Protein AF-B9EN18-F1 (afdb_monomer_lite)

Radius of gyration: 20.85 Å; chains: 1; bounding box: 55×35×48 Å

Organism: Salmo salar (NCBI:txid8030)

Structure (mmCIF, N/CA/C/O backbone):
data_AF-B9EN18-F1
#
_entry.id   AF-B9EN18-F1
#
loop_
_atom_site.group_PDB
_atom_site.id
_atom_site.type_symbol
_atom_site.label_atom_id
_atom_s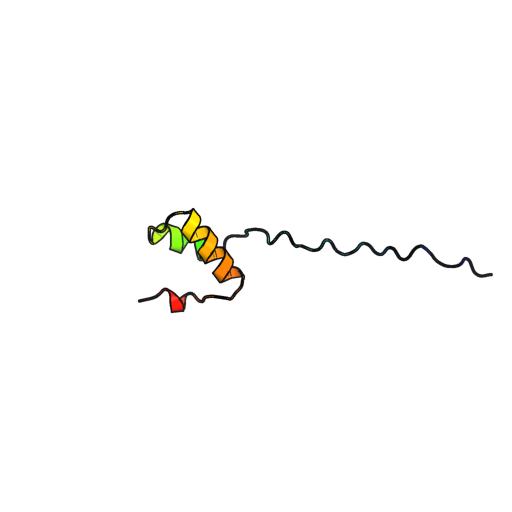ite.label_alt_id
_atom_site.label_comp_id
_atom_site.label_asym_id
_atom_site.label_entity_id
_atom_site.label_seq_id
_atom_site.pdbx_PDB_ins_code
_atom_site.Cartn_x
_atom_site.Cartn_y
_atom_site.Cartn_z
_atom_site.occupancy
_atom_site.B_iso_or_equiv
_atom_site.auth_seq_id
_atom_site.auth_comp_id
_atom_site.auth_asym_id
_atom_site.auth_atom_id
_atom_site.pdbx_PDB_model_num
ATOM 1 N N . MET A 1 1 ? 40.922 24.465 -39.579 1.00 61.25 1 MET A N 1
ATOM 2 C CA . MET A 1 1 ? 39.503 24.074 -39.411 1.00 61.25 1 MET A CA 1
ATOM 3 C C . MET A 1 1 ? 39.454 22.814 -38.559 1.00 61.25 1 MET A C 1
ATOM 5 O O . MET A 1 1 ? 40.434 22.084 -38.592 1.00 61.25 1 MET A O 1
ATOM 9 N N . ALA A 1 2 ? 38.327 22.605 -37.869 1.00 54.16 2 ALA A N 1
ATOM 10 C CA . ALA A 1 2 ? 37.993 21.531 -36.922 1.00 54.16 2 ALA A CA 1
ATOM 11 C C . ALA A 1 2 ? 38.428 21.769 -35.463 1.00 54.16 2 ALA A C 1
ATOM 13 O O . ALA A 1 2 ? 39.434 21.266 -34.985 1.00 54.16 2 ALA A O 1
ATOM 14 N N . THR A 1 3 ? 37.620 22.556 -34.750 1.00 58.25 3 THR A N 1
ATOM 15 C CA . THR A 1 3 ? 37.420 22.397 -33.307 1.00 58.25 3 THR A CA 1
ATOM 16 C C . THR A 1 3 ? 36.740 21.048 -33.091 1.00 58.25 3 THR A C 1
ATOM 18 O O . THR A 1 3 ? 35.560 20.911 -33.407 1.00 58.25 3 THR A O 1
ATOM 21 N N . GLU A 1 4 ? 37.477 20.044 -32.626 1.00 65.62 4 GLU A N 1
ATOM 22 C CA . GLU A 1 4 ? 36.891 18.759 -32.247 1.00 65.62 4 GLU A CA 1
ATOM 23 C C . GLU A 1 4 ? 35.921 18.964 -31.081 1.00 65.62 4 GLU A C 1
ATOM 25 O O . GLU A 1 4 ? 36.212 19.605 -30.070 1.00 65.62 4 GLU A O 1
ATOM 30 N N . HIS A 1 5 ? 34.698 18.519 -31.336 1.00 61.41 5 HIS A N 1
ATOM 31 C CA . HIS A 1 5 ? 33.498 18.841 -30.598 1.00 61.41 5 HIS A CA 1
ATOM 32 C C . HIS A 1 5 ? 33.485 18.187 -29.211 1.00 61.41 5 HIS A C 1
ATOM 34 O O . HIS A 1 5 ? 33.587 16.974 -29.077 1.00 61.41 5 HIS A O 1
ATOM 40 N N . ILE A 1 6 ? 33.327 19.045 -28.202 1.00 61.03 6 ILE A N 1
ATOM 41 C CA . ILE A 1 6 ? 32.549 18.880 -26.968 1.00 61.03 6 ILE A CA 1
ATOM 42 C C . ILE A 1 6 ? 32.294 17.450 -26.446 1.00 61.03 6 ILE A C 1
ATOM 44 O O . ILE A 1 6 ? 31.478 16.697 -26.965 1.00 61.03 6 ILE A O 1
ATOM 48 N N . ASN A 1 7 ? 32.928 17.170 -25.302 1.00 58.78 7 ASN A N 1
ATOM 49 C CA . ASN A 1 7 ? 32.418 16.423 -24.148 1.00 58.78 7 ASN A CA 1
ATOM 50 C C . ASN A 1 7 ? 30.942 15.985 -24.259 1.00 58.78 7 ASN A C 1
ATOM 52 O O . ASN A 1 7 ? 30.036 16.684 -23.804 1.00 58.78 7 ASN A O 1
ATOM 56 N N . GLY A 1 8 ? 30.715 14.802 -24.826 1.00 57.47 8 GLY A N 1
ATOM 57 C CA . GLY A 1 8 ? 29.428 14.114 -24.823 1.00 57.47 8 GLY A CA 1
ATOM 58 C C . GLY A 1 8 ? 29.159 13.429 -23.487 1.00 57.47 8 GLY A C 1
ATOM 59 O O . GLY A 1 8 ? 28.862 12.243 -23.466 1.00 57.47 8 GLY A O 1
ATOM 60 N N . ASN A 1 9 ? 29.282 14.157 -22.377 1.00 59.97 9 ASN A N 1
ATOM 61 C CA . ASN A 1 9 ? 28.562 13.796 -21.163 1.00 59.97 9 ASN A CA 1
ATOM 62 C C . ASN A 1 9 ? 27.200 14.483 -21.295 1.00 59.97 9 ASN A C 1
ATOM 64 O O . ASN A 1 9 ? 26.987 15.587 -20.793 1.00 59.97 9 ASN A O 1
ATOM 68 N N . GLY A 1 10 ? 26.343 13.906 -22.146 1.00 58.56 10 GLY A N 1
ATOM 69 C CA . GLY A 1 10 ? 24.940 14.293 -22.163 1.00 58.56 10 GLY A CA 1
ATOM 70 C C . GLY A 1 10 ? 24.405 14.064 -20.754 1.00 58.56 10 GLY A C 1
ATOM 71 O O . GLY A 1 10 ? 24.796 13.063 -20.155 1.00 58.56 10 GLY A O 1
ATOM 72 N N . PRO A 1 11 ? 23.601 14.981 -20.188 1.00 58.69 11 PRO A N 1
ATOM 73 C CA . PRO A 1 11 ? 22.975 14.716 -18.907 1.00 58.69 11 PRO A CA 1
ATOM 74 C C . PRO A 1 11 ? 22.217 13.405 -19.070 1.00 58.69 11 PRO A C 1
ATOM 76 O O . PRO A 1 11 ? 21.283 13.321 -19.867 1.00 58.69 11 PRO A O 1
ATOM 79 N N . GLU A 1 12 ? 22.701 12.372 -18.389 1.00 62.25 12 GLU A N 1
ATOM 80 C CA . GLU A 1 12 ? 21.940 11.167 -18.135 1.00 62.25 12 GLU A CA 1
ATOM 81 C C . GLU A 1 12 ? 20.637 11.697 -17.547 1.00 62.25 12 GLU A C 1
ATOM 83 O O . GLU A 1 12 ? 20.661 12.365 -16.506 1.00 62.25 12 GLU A O 1
ATOM 88 N N . GLU A 1 13 ? 19.541 11.566 -18.306 1.00 58.56 13 GLU A N 1
ATOM 89 C CA . GLU A 1 13 ? 18.211 11.948 -17.841 1.00 58.56 13 GLU A CA 1
ATOM 90 C C . GLU A 1 13 ? 18.099 11.430 -16.411 1.00 58.56 13 GLU A C 1
ATOM 92 O O . GLU A 1 13 ? 18.536 10.294 -16.176 1.00 58.56 13 GLU A O 1
ATOM 97 N N . PRO A 1 14 ? 17.644 12.254 -15.445 1.00 56.06 14 PRO A N 1
ATOM 98 C CA . PRO A 1 14 ? 17.522 11.787 -14.080 1.00 56.06 14 PRO A CA 1
ATOM 99 C C . PRO A 1 14 ? 16.729 10.497 -14.183 1.00 56.06 14 PRO A C 1
ATOM 101 O O . PRO A 1 14 ? 15.594 10.509 -14.644 1.00 56.06 14 PRO A O 1
ATOM 104 N N . MET A 1 15 ? 17.367 9.363 -13.886 1.00 60.97 15 MET A N 1
ATOM 105 C CA . MET A 1 15 ? 16.625 8.133 -13.747 1.00 60.97 15 MET A CA 1
ATOM 106 C C . MET A 1 15 ? 15.643 8.475 -12.641 1.00 60.97 15 MET A C 1
ATOM 108 O O . MET A 1 15 ? 16.052 8.615 -11.485 1.00 60.97 15 MET A O 1
ATOM 112 N N . ASP A 1 16 ? 14.383 8.697 -13.006 1.00 53.00 16 ASP A N 1
ATOM 113 C CA . ASP A 1 16 ? 13.247 8.821 -12.108 1.00 53.00 16 ASP A CA 1
ATOM 114 C C . ASP A 1 16 ? 13.037 7.447 -11.437 1.00 53.00 16 ASP A C 1
ATOM 116 O O . ASP A 1 16 ? 12.000 6.807 -11.525 1.00 53.00 16 ASP A O 1
ATOM 120 N N . THR A 1 17 ? 14.083 6.948 -10.775 1.00 52.66 17 THR A N 1
ATOM 121 C CA . THR A 1 17 ? 14.093 5.836 -9.828 1.00 52.66 17 THR A CA 1
ATOM 122 C C . THR A 1 17 ? 13.830 6.377 -8.424 1.00 52.66 17 THR A C 1
ATOM 124 O O . THR A 1 17 ? 14.018 5.704 -7.420 1.00 52.66 17 THR A O 1
ATOM 127 N N . THR A 1 18 ? 13.330 7.600 -8.308 1.00 51.50 18 THR A N 1
ATOM 128 C CA . THR A 1 18 ? 12.206 7.796 -7.410 1.00 51.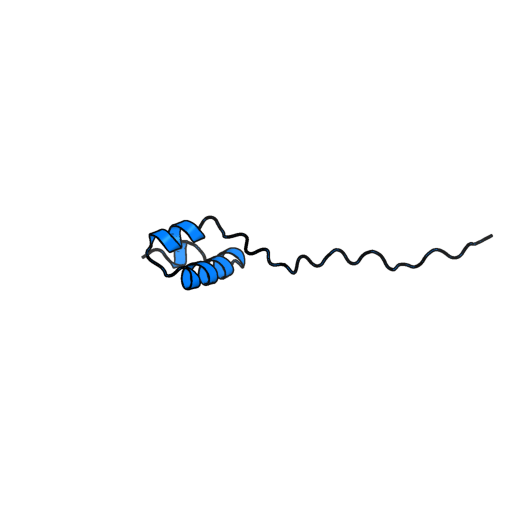50 18 THR A CA 1
ATOM 129 C C . THR A 1 18 ? 11.001 7.220 -8.127 1.00 51.50 18 THR A C 1
ATOM 131 O O . THR A 1 18 ? 10.339 7.928 -8.879 1.00 51.50 18 THR A O 1
ATOM 134 N N . ALA A 1 19 ? 10.694 5.945 -7.865 1.00 56.66 19 ALA A N 1
ATOM 135 C CA . ALA A 1 19 ? 9.300 5.532 -7.833 1.00 56.66 19 ALA A CA 1
ATOM 136 C C . ALA A 1 19 ? 8.648 6.470 -6.814 1.00 56.66 19 ALA A C 1
ATOM 138 O O . ALA A 1 19 ? 8.698 6.233 -5.608 1.00 56.66 19 ALA A O 1
ATOM 139 N N . ALA A 1 20 ? 8.225 7.645 -7.282 1.00 53.66 20 ALA A N 1
ATOM 140 C CA . ALA A 1 20 ? 7.524 8.607 -6.478 1.00 53.66 20 ALA A CA 1
ATOM 141 C C . ALA A 1 20 ? 6.345 7.808 -5.957 1.00 53.66 20 ALA A C 1
ATOM 143 O O . ALA A 1 20 ? 5.556 7.312 -6.765 1.00 53.66 20 ALA A O 1
ATOM 144 N N . VAL A 1 21 ? 6.313 7.593 -4.640 1.00 59.69 21 VAL A N 1
ATOM 145 C CA . VAL A 1 21 ? 5.221 6.923 -3.936 1.00 59.69 21 VAL A CA 1
ATOM 146 C C . VAL A 1 21 ? 4.015 7.842 -4.086 1.00 59.69 21 VAL A C 1
ATOM 148 O O . VAL A 1 21 ? 3.675 8.656 -3.234 1.00 59.69 21 VAL A O 1
ATOM 151 N N . THR A 1 22 ? 3.476 7.835 -5.291 1.00 69.69 22 THR A N 1
ATOM 152 C CA . THR A 1 22 ? 2.339 8.601 -5.737 1.00 69.69 22 THR A CA 1
ATOM 153 C C . THR A 1 22 ? 1.220 7.632 -5.532 1.00 69.69 22 THR A C 1
ATOM 155 O O . THR A 1 22 ? 0.973 6.782 -6.380 1.00 69.69 22 THR A O 1
ATOM 158 N N . HIS A 1 23 ? 0.656 7.690 -4.327 1.00 79.25 23 HIS A N 1
ATOM 159 C CA . HIS A 1 23 ? -0.374 6.750 -3.960 1.00 79.25 23 HIS A CA 1
ATOM 160 C C . HIS A 1 23 ? -1.457 6.729 -5.032 1.00 79.25 23 HIS A C 1
ATOM 162 O O . HIS A 1 23 ? -1.918 7.791 -5.465 1.00 79.25 23 HIS A O 1
ATOM 168 N N . SER A 1 24 ? -1.821 5.538 -5.499 1.00 80.94 24 SER A N 1
ATOM 169 C CA . SER A 1 24 ? -2.883 5.406 -6.483 1.00 80.94 24 SER A CA 1
ATOM 170 C C . SER A 1 24 ? -4.212 5.809 -5.852 1.00 80.94 24 SER A C 1
ATOM 172 O O . SER A 1 24 ? -4.374 5.867 -4.629 1.00 80.94 24 SER A O 1
ATOM 174 N N . GLU A 1 25 ? -5.213 6.040 -6.694 1.00 84.12 25 GLU A N 1
ATOM 175 C CA . GLU A 1 25 ? -6.586 6.274 -6.241 1.00 84.12 25 GLU A CA 1
ATOM 176 C C . GLU A 1 25 ? -7.134 5.145 -5.345 1.00 84.12 25 GLU A C 1
ATOM 178 O O . GLU A 1 25 ? -8.055 5.371 -4.561 1.00 84.12 25 GLU A O 1
ATOM 183 N N . HIS A 1 26 ? -6.530 3.951 -5.393 1.00 83.25 26 HIS A N 1
ATOM 184 C CA . HIS A 1 26 ? -6.915 2.801 -4.580 1.00 83.25 26 HIS A CA 1
ATOM 185 C C . HIS A 1 26 ? -6.437 2.889 -3.127 1.00 83.25 26 HIS A C 1
ATOM 187 O O . HIS A 1 26 ? -7.025 2.241 -2.262 1.00 83.25 26 HIS A O 1
ATOM 193 N N . PHE A 1 27 ? -5.424 3.702 -2.816 1.00 88.44 27 PHE A N 1
ATOM 194 C CA . PHE A 1 27 ? -4.872 3.798 -1.463 1.00 88.44 27 PHE A CA 1
ATOM 195 C C . PHE A 1 27 ? -5.924 4.197 -0.420 1.00 88.44 27 PHE A C 1
ATOM 197 O O . PHE A 1 27 ? -6.013 3.586 0.645 1.00 88.44 27 PHE A O 1
ATOM 204 N N . GLN A 1 28 ? -6.781 5.167 -0.748 1.00 88.44 28 GLN A N 1
ATOM 205 C CA . GLN A 1 28 ? -7.872 5.586 0.134 1.00 88.44 28 GLN A CA 1
ATOM 206 C C . GLN A 1 28 ? -8.890 4.462 0.354 1.00 88.44 28 GLN A C 1
ATOM 208 O O . GLN A 1 28 ? -9.259 4.195 1.495 1.00 88.44 28 GLN A O 1
ATOM 213 N N . THR A 1 29 ? -9.275 3.744 -0.703 1.00 88.44 29 THR A N 1
ATOM 214 C CA . THR A 1 29 ? -10.183 2.592 -0.605 1.00 88.44 29 THR A CA 1
ATOM 215 C C . THR A 1 29 ? -9.604 1.484 0.277 1.00 88.44 29 THR A C 1
ATOM 217 O O . THR A 1 29 ? -10.334 0.881 1.062 1.00 88.44 29 THR A O 1
ATOM 220 N N . LEU A 1 30 ? -8.291 1.241 0.209 1.00 88.38 30 LEU A N 1
ATOM 221 C CA . LEU A 1 30 ? -7.607 0.261 1.057 1.00 88.38 30 LEU A CA 1
ATOM 222 C C . LEU A 1 30 ? -7.659 0.664 2.541 1.00 88.38 30 LEU A C 1
ATOM 224 O O . LEU A 1 30 ? -7.921 -0.178 3.400 1.00 88.38 30 LEU A O 1
ATOM 228 N N . LEU A 1 31 ? -7.471 1.950 2.849 1.00 90.69 31 LEU A N 1
ATOM 229 C CA . LEU A 1 31 ? -7.623 2.468 4.212 1.00 90.69 31 LEU A CA 1
ATOM 230 C C . LEU A 1 31 ? -9.073 2.356 4.707 1.00 90.69 31 LEU A C 1
ATOM 232 O O . LEU A 1 31 ? -9.305 1.934 5.840 1.00 90.69 31 LEU A O 1
ATOM 236 N N . GLU A 1 32 ? -10.051 2.687 3.860 1.00 91.06 32 GLU A N 1
ATOM 237 C CA . GLU A 1 32 ? -11.482 2.586 4.182 1.00 91.06 32 GLU A CA 1
ATOM 238 C C . GLU A 1 32 ? -11.952 1.137 4.365 1.00 91.06 32 GLU A C 1
ATOM 240 O O . GLU A 1 32 ? -12.830 0.876 5.188 1.00 91.06 32 GLU A O 1
ATOM 245 N N . ALA A 1 33 ? -11.317 0.178 3.686 1.00 88.38 33 ALA A N 1
ATOM 246 C CA . ALA A 1 33 ? -11.525 -1.253 3.911 1.00 88.38 33 ALA A CA 1
ATOM 247 C C . ALA A 1 33 ? -11.036 -1.729 5.296 1.00 88.38 33 ALA A C 1
ATOM 249 O O . ALA A 1 33 ? -11.243 -2.885 5.667 1.00 88.38 33 ALA A O 1
ATOM 250 N N . GLY A 1 34 ? -10.386 -0.854 6.072 1.00 91.31 34 GLY A N 1
ATOM 251 C CA . GLY A 1 34 ? -9.847 -1.156 7.395 1.00 91.31 34 GLY A CA 1
ATOM 252 C C . GLY A 1 34 ? -8.452 -1.777 7.355 1.00 91.31 34 GLY A C 1
ATOM 253 O O . GLY A 1 34 ? -8.004 -2.332 8.363 1.00 91.31 34 GLY A O 1
ATOM 254 N N . LEU A 1 35 ? -7.752 -1.702 6.216 1.00 89.44 35 LEU A N 1
ATOM 255 C CA . LEU A 1 35 ? -6.379 -2.186 6.133 1.00 89.44 35 LEU A CA 1
ATOM 256 C C . LEU A 1 35 ? -5.440 -1.251 6.907 1.00 89.44 35 LEU A C 1
ATOM 258 O O . LEU A 1 35 ? -5.587 -0.027 6.867 1.00 89.44 35 LEU A O 1
ATOM 262 N N . PRO A 1 36 ? -4.419 -1.802 7.582 1.00 93.06 36 PRO A N 1
ATOM 263 C CA . PRO A 1 36 ? -3.357 -0.992 8.156 1.00 93.06 36 PRO A CA 1
ATOM 264 C C . PRO A 1 36 ? -2.680 -0.158 7.066 1.00 93.06 36 PRO A C 1
ATOM 266 O O . PRO A 1 36 ? -2.394 -0.684 5.993 1.00 93.06 36 PRO A O 1
ATOM 269 N N . GLN A 1 37 ? -2.320 1.091 7.367 1.00 89.81 37 GLN A N 1
ATOM 270 C CA . GLN A 1 37 ? -1.653 1.992 6.416 1.00 89.81 37 GLN A CA 1
ATOM 271 C C . GLN A 1 37 ? -0.465 1.332 5.705 1.00 89.81 37 GLN A C 1
ATOM 273 O O . GLN A 1 37 ? -0.411 1.313 4.486 1.00 89.81 37 GLN A O 1
ATOM 278 N N . LYS A 1 38 ? 0.414 0.659 6.454 1.00 89.31 38 LYS A N 1
ATOM 279 C CA . LYS A 1 38 ? 1.576 -0.055 5.900 1.00 89.31 38 LYS A CA 1
ATOM 280 C C . LYS A 1 38 ? 1.211 -1.178 4.915 1.00 89.31 38 LYS A C 1
ATOM 282 O O . LYS A 1 38 ? 2.006 -1.530 4.046 1.00 89.31 38 LYS A O 1
ATOM 287 N N . VAL A 1 39 ? 0.046 -1.799 5.098 1.00 89.62 39 VAL A N 1
ATOM 288 C CA . VAL A 1 39 ? -0.481 -2.826 4.186 1.00 89.62 39 VAL A CA 1
ATOM 289 C C . VAL A 1 39 ? -1.093 -2.159 2.959 1.00 89.62 39 VAL A C 1
ATOM 291 O O . VAL A 1 39 ? -0.827 -2.611 1.850 1.00 89.62 39 VAL A O 1
ATOM 294 N N . ALA A 1 40 ? -1.835 -1.065 3.151 1.00 90.44 40 ALA A N 1
ATOM 295 C CA . ALA A 1 40 ? -2.363 -0.253 2.064 1.00 90.44 40 ALA A CA 1
ATOM 296 C C . ALA A 1 40 ? -1.237 0.294 1.170 1.00 90.44 40 ALA A C 1
ATOM 298 O O . ALA A 1 40 ? -1.343 0.172 -0.038 1.00 90.44 40 ALA A O 1
ATOM 299 N N . GLU A 1 41 ? -0.130 0.785 1.739 1.00 88.44 41 GLU A N 1
ATOM 300 C CA . GLU A 1 41 ? 1.017 1.320 0.984 1.00 88.44 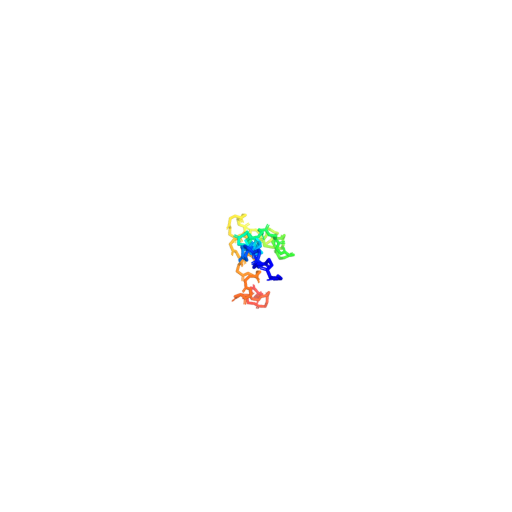41 GLU A CA 1
ATOM 301 C C . GLU A 1 41 ? 1.660 0.240 0.110 1.00 88.44 41 GLU A C 1
ATOM 303 O O . GLU A 1 41 ? 1.907 0.446 -1.071 1.00 88.44 41 GLU A O 1
ATOM 308 N N . LYS A 1 42 ? 1.872 -0.957 0.667 1.00 88.62 42 LYS A N 1
ATOM 309 C CA . LYS A 1 42 ? 2.437 -2.083 -0.087 1.00 88.62 42 LYS A CA 1
ATOM 310 C C . LYS A 1 42 ? 1.520 -2.569 -1.200 1.00 88.62 42 LYS A C 1
ATOM 312 O O . LYS A 1 42 ? 2.004 -2.919 -2.267 1.00 88.62 42 LYS A O 1
ATOM 317 N N . LEU A 1 43 ? 0.217 -2.654 -0.943 1.00 86.88 43 LEU A N 1
ATOM 318 C CA . LEU A 1 43 ? -0.752 -3.032 -1.971 1.00 86.88 43 LEU A CA 1
ATOM 319 C C . LEU A 1 43 ? -0.808 -1.975 -3.066 1.00 86.88 43 LEU A C 1
ATOM 321 O O . LEU A 1 43 ? -0.778 -2.316 -4.239 1.00 86.88 43 LEU A O 1
ATOM 325 N N . ASP A 1 44 ? -0.821 -0.709 -2.683 1.00 87.12 44 ASP A N 1
ATOM 326 C CA . ASP A 1 44 ? -0.822 0.429 -3.586 1.00 87.12 44 ASP A CA 1
ATOM 327 C C . ASP A 1 44 ? 0.421 0.460 -4.497 1.00 87.12 44 ASP A C 1
ATOM 329 O O . ASP A 1 44 ? 0.287 0.595 -5.710 1.00 87.12 44 ASP A O 1
ATOM 333 N N . GLU A 1 45 ? 1.614 0.176 -3.965 1.00 86.69 45 GLU A N 1
ATOM 334 C CA . GLU A 1 45 ? 2.830 -0.036 -4.766 1.00 86.69 45 GLU A CA 1
ATOM 335 C C . GLU A 1 45 ? 2.667 -1.176 -5.790 1.00 86.69 45 GLU A C 1
ATOM 337 O O . GLU A 1 45 ? 3.094 -1.054 -6.939 1.00 86.69 45 GLU A O 1
ATOM 342 N N . ILE A 1 46 ? 2.029 -2.282 -5.396 1.00 84.62 46 ILE A N 1
ATOM 343 C CA . ILE A 1 46 ? 1.766 -3.441 -6.266 1.00 84.62 46 ILE A CA 1
ATOM 344 C C . ILE A 1 46 ? 0.726 -3.088 -7.349 1.00 84.62 46 ILE A C 1
ATOM 346 O O . ILE A 1 46 ? 0.858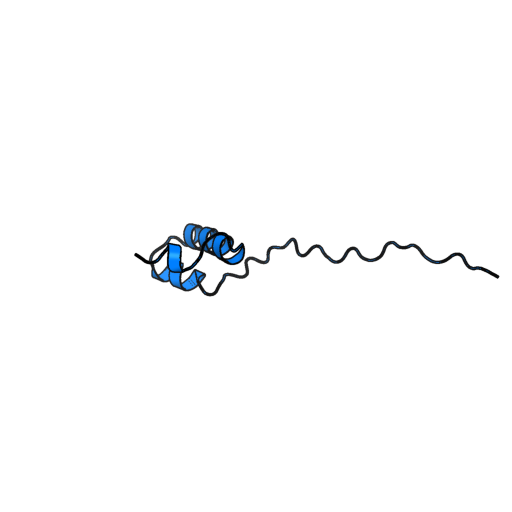 -3.541 -8.490 1.00 84.62 46 ILE A O 1
ATOM 350 N N . TYR A 1 47 ? -0.268 -2.256 -7.022 1.00 81.88 47 TYR A N 1
ATOM 351 C CA . TYR A 1 47 ? -1.251 -1.710 -7.966 1.00 81.88 47 TYR A CA 1
ATOM 352 C C . TYR A 1 47 ? -0.597 -0.809 -9.008 1.00 81.88 47 TYR A C 1
ATOM 354 O O . TYR A 1 47 ? -0.806 -1.004 -10.204 1.00 81.88 47 TYR A O 1
ATOM 362 N N . ILE A 1 48 ? 0.225 0.146 -8.568 1.00 81.88 48 ILE A N 1
ATOM 363 C CA . ILE A 1 48 ? 0.949 1.075 -9.448 1.00 81.88 48 ILE A CA 1
ATOM 364 C C . ILE A 1 48 ? 1.924 0.307 -10.344 1.00 81.88 48 ILE A C 1
ATOM 366 O O . ILE A 1 48 ? 2.056 0.610 -11.529 1.00 81.88 48 ILE A O 1
ATOM 370 N N . ALA A 1 49 ? 2.562 -0.736 -9.806 1.00 82.31 49 ALA A N 1
ATOM 371 C CA . ALA A 1 49 ? 3.423 -1.633 -10.569 1.00 82.31 49 ALA A CA 1
ATOM 372 C C . ALA A 1 49 ? 2.659 -2.522 -11.574 1.00 82.31 49 ALA A C 1
ATOM 374 O O . ALA A 1 49 ? 3.294 -3.239 -12.348 1.00 82.31 49 ALA A O 1
ATOM 375 N N . GLY A 1 50 ? 1.319 -2.508 -11.570 1.00 77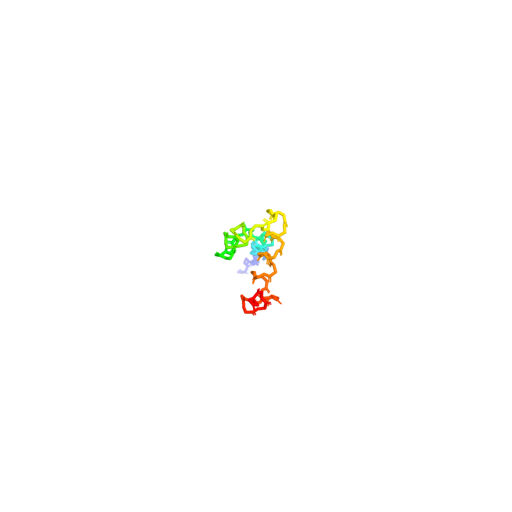.19 50 GLY A N 1
ATOM 376 C CA . GLY A 1 50 ? 0.483 -3.311 -12.465 1.00 77.19 50 GLY A CA 1
ATOM 377 C C . GLY A 1 50 ? 0.535 -4.814 -12.177 1.00 77.19 50 GLY A C 1
ATOM 378 O O . GLY A 1 50 ? 0.225 -5.618 -13.054 1.00 77.19 50 GLY A O 1
ATOM 379 N N . LEU A 1 51 ? 0.950 -5.206 -10.969 1.00 77.12 51 LEU A N 1
ATOM 380 C CA . LEU A 1 51 ? 1.075 -6.608 -10.564 1.00 77.12 51 LEU A CA 1
ATOM 381 C C . LEU A 1 51 ? -0.251 -7.192 -10.050 1.00 77.12 51 LEU A C 1
ATOM 383 O O . LEU A 1 51 ? -0.426 -8.408 -10.077 1.00 77.12 51 LEU A O 1
ATOM 387 N N . VAL A 1 52 ? -1.180 -6.342 -9.598 1.00 67.88 52 VAL A N 1
ATOM 388 C CA . VAL A 1 52 ? -2.506 -6.716 -9.076 1.00 67.88 52 VAL A CA 1
ATOM 389 C C . VAL A 1 52 ? -3.559 -5.725 -9.588 1.00 67.88 52 VAL A C 1
ATOM 391 O O . VAL A 1 52 ? -3.265 -4.554 -9.808 1.00 67.88 52 VAL A O 1
ATOM 394 N N . SER A 1 53 ? -4.787 -6.201 -9.821 1.00 69.44 53 SER A N 1
ATOM 395 C CA . SER A 1 53 ? -5.920 -5.408 -10.335 1.00 69.44 53 SER A CA 1
ATOM 396 C C . SER A 1 53 ? -7.031 -5.267 -9.292 1.00 69.44 53 SER A C 1
ATOM 398 O O . SER A 1 53 ? -7.164 -6.113 -8.417 1.00 69.44 53 SER A O 1
ATOM 400 N N . HIS A 1 54 ? -7.886 -4.238 -9.384 1.00 66.25 54 HIS A N 1
ATOM 401 C CA . HIS A 1 54 ? -8.980 -3.993 -8.413 1.00 66.25 54 HIS A CA 1
ATOM 402 C C . HIS A 1 54 ? -9.948 -5.178 -8.316 1.00 66.25 54 HIS A C 1
ATOM 404 O O . HIS A 1 54 ? -10.471 -5.488 -7.252 1.00 66.25 54 HIS A O 1
ATOM 410 N N . SER A 1 55 ? -10.102 -5.905 -9.421 1.00 64.69 55 SER A N 1
ATOM 411 C CA . SER A 1 55 ? -10.895 -7.130 -9.497 1.00 64.69 55 SER A CA 1
ATOM 412 C C . SER A 1 55 ? -10.312 -8.329 -8.741 1.00 64.69 55 SER A C 1
ATOM 414 O O . SER A 1 55 ? -11.059 -9.259 -8.469 1.00 64.69 55 SER A O 1
ATOM 416 N N . ASP A 1 56 ? -9.019 -8.334 -8.403 1.00 64.62 56 ASP A N 1
ATOM 417 C CA . ASP A 1 56 ? -8.396 -9.412 -7.613 1.00 64.62 56 ASP A CA 1
ATOM 418 C C . ASP A 1 56 ? -8.802 -9.338 -6.132 1.00 64.62 56 ASP A C 1
ATOM 420 O O . ASP A 1 56 ? -8.891 -10.351 -5.444 1.00 64.62 56 ASP A O 1
ATOM 424 N N . LEU A 1 57 ? -9.110 -8.128 -5.656 1.00 66.75 57 LEU A N 1
ATOM 425 C CA . LEU A 1 57 ? -9.455 -7.864 -4.262 1.00 66.75 57 LEU A CA 1
ATOM 426 C C . LEU 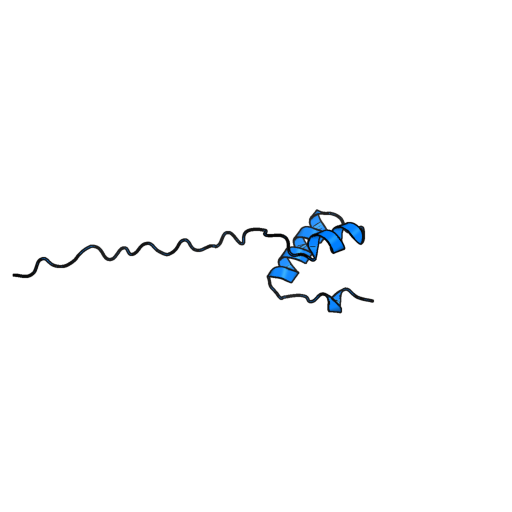A 1 57 ? -10.972 -7.900 -3.990 1.00 66.75 57 LEU A C 1
ATOM 428 O O . LEU A 1 57 ? -11.384 -7.939 -2.832 1.00 66.75 57 LEU A O 1
ATOM 432 N N . SER A 1 58 ? -11.817 -7.892 -5.028 1.00 61.06 58 SER A N 1
ATOM 433 C CA . SER A 1 58 ? -13.278 -7.932 -4.878 1.00 61.06 58 SER A CA 1
ATOM 434 C C . SER A 1 58 ? -13.797 -9.368 -4.719 1.00 61.06 58 SER A C 1
ATOM 436 O O . SER A 1 58 ? -13.738 -10.141 -5.678 1.00 61.06 58 SER A O 1
ATOM 438 N N . LEU A 1 59 ? -14.343 -9.693 -3.540 1.00 55.62 59 LEU A N 1
ATOM 439 C CA . LEU A 1 59 ? -15.052 -10.942 -3.220 1.00 55.62 59 LEU A CA 1
ATOM 440 C C . LEU A 1 59 ? -16.483 -10.640 -2.760 1.00 55.62 59 LEU A C 1
ATOM 442 O O . LEU A 1 59 ? -16.651 -9.667 -1.989 1.00 55.62 59 LEU A O 1
#

Secondary structure (DSSP, 8-state):
------------------------THHHHHHHTT--HHHHHHHHHHHHTTSS-HHHH--

Sequence (59 aa):
MATEHINGNGPEEPMDTTAAVTHSEHFQTLLEAGLPQKVAEKLDEIYIAGLVSHSDLSL

pLDDT: mean 73.11, std 13.9, range [51.5, 93.06]

Foldseek 3Di:
DDPDDDDPPDPPPPPVVPPVLPQDPCLVVCVVVVHDNVVSSVVSVCVVVVVDDPVVPDD